Protein AF-A0A925M3K0-F1 (afdb_monomer)

Secondary structure (DSSP, 8-state):
--HHHHHHHHHHHHHTTS-SEEEEETTEEEEE-TT--EEEHHHHHHHS-HHHHHHHHHHHHHHHHHT-

pLDDT: mean 93.15, std 6.48, range [59.47, 98.06]

Radius of gyration: 12.85 Å; Cα contacts (8 Å, |Δi|>4): 61; chains: 1; bounding box: 35×28×32 Å

Solvent-accessible surface area (backbone atoms only — not comparable to full-atom values): 3975 Å² total; per-residue (Å²): 131,54,73,65,56,50,54,50,48,55,48,50,35,39,76,69,64,64,26,73,48,73,48,78,55,97,90,41,49,32,35,22,30,88,86,66,54,71,44,50,43,72,63,48,40,71,80,49,36,67,71,56,49,50,55,51,50,53,54,51,52,52,51,54,63,75,76,105

Mean predicted aligned error: 3.48 Å

Nearest PDB structures (foldseek):
  3gd3-assembly1_A  TM=7.597E-01  e=7.064E-01  Mus musculus
  4qdl-assembly1_C  TM=7.505E-01  e=2.252E+00  Escherichia coli K-12
  8ixw-assembly1_B  TM=3.744E-01  e=1.397E+00  Tilapia lake virus
  6fto-assembly1_C  TM=3.549E-01  e=3.167E+00  Schizosaccharomyces pombe
  2wv6-assembly2_F  TM=4.825E-01  e=4.454E+00  Citrobacter freundii

Structure (mmCIF, N/CA/C/O backbone):
data_AF-A0A925M3K0-F1
#
_entry.id   AF-A0A925M3K0-F1
#
loop_
_atom_site.group_PDB
_atom_site.id
_atom_site.type_symbol
_atom_site.label_atom_id
_atom_site.label_alt_id
_atom_site.label_comp_id
_atom_site.label_asym_id
_atom_site.label_entity_id
_atom_site.label_seq_id
_atom_site.pdbx_PDB_ins_code
_atom_site.Cartn_x
_atom_site.Cartn_y
_atom_site.Cartn_z
_atom_site.occupancy
_atom_site.B_iso_or_equiv
_atom_site.auth_seq_id
_atom_site.auth_comp_id
_atom_site.auth_asym_id
_atom_site.auth_atom_id
_atom_site.pdbx_PDB_model_num
ATOM 1 N N . MET A 1 1 ? -6.158 -12.962 0.505 1.00 77.12 1 MET A N 1
ATOM 2 C CA . MET A 1 1 ? -4.766 -12.488 0.612 1.00 77.12 1 MET A CA 1
ATOM 3 C C . MET A 1 1 ? -4.176 -13.028 1.897 1.00 77.12 1 MET A C 1
ATOM 5 O O . MET A 1 1 ? -4.773 -12.860 2.955 1.00 77.12 1 MET A O 1
ATOM 9 N N . THR A 1 2 ? -3.061 -13.733 1.790 1.00 90.75 2 THR A N 1
ATOM 10 C CA . THR A 1 2 ? -2.277 -14.248 2.913 1.00 90.75 2 THR A CA 1
ATOM 11 C C . THR A 1 2 ? -1.528 -13.113 3.620 1.00 90.75 2 THR A C 1
ATOM 13 O O . THR A 1 2 ? -1.349 -12.023 3.072 1.00 90.75 2 THR A O 1
ATOM 16 N N . GLN A 1 3 ? -1.049 -13.359 4.841 1.00 90.19 3 GLN A N 1
ATOM 17 C CA . GLN A 1 3 ? -0.235 -12.383 5.577 1.00 90.19 3 GLN A CA 1
ATOM 18 C C . GLN A 1 3 ? 1.075 -12.041 4.846 1.00 90.19 3 GLN A C 1
ATOM 20 O O . GLN A 1 3 ? 1.529 -10.895 4.895 1.00 90.19 3 GLN A O 1
ATOM 25 N N . LEU A 1 4 ? 1.670 -13.020 4.159 1.00 92.44 4 LEU A N 1
ATOM 26 C CA . LEU A 1 4 ? 2.888 -12.823 3.378 1.00 92.44 4 LEU A CA 1
ATOM 27 C C . LEU A 1 4 ? 2.638 -11.871 2.204 1.00 92.44 4 LEU A C 1
ATOM 29 O O . LEU A 1 4 ? 3.345 -10.875 2.069 1.00 92.44 4 LEU A O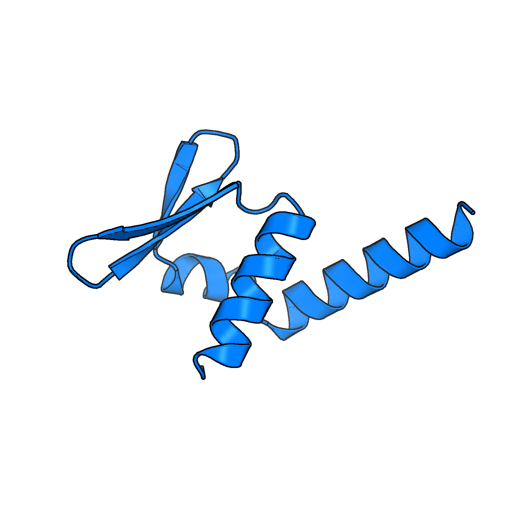 1
ATOM 33 N N . GLU A 1 5 ? 1.589 -12.128 1.419 1.00 90.62 5 GLU A N 1
ATOM 34 C CA . GLU A 1 5 ? 1.192 -11.264 0.299 1.00 90.62 5 GLU A CA 1
ATOM 35 C C . GLU A 1 5 ? 0.878 -9.841 0.771 1.00 90.62 5 GLU A C 1
ATOM 37 O O . GLU A 1 5 ? 1.331 -8.877 0.164 1.00 90.62 5 GLU A O 1
ATOM 42 N N .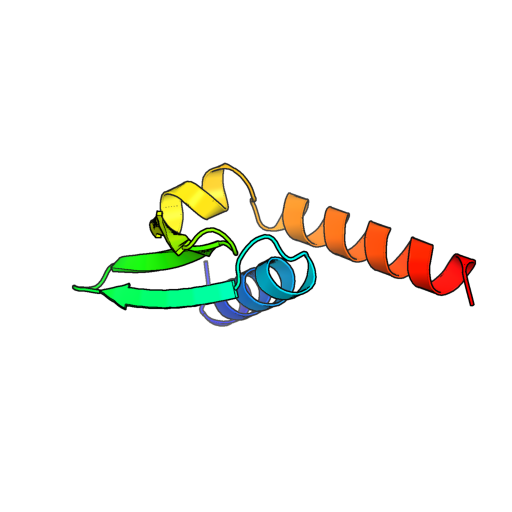 LEU A 1 6 ? 0.165 -9.690 1.894 1.00 93.19 6 LEU A N 1
ATOM 43 C CA . LEU A 1 6 ? -0.121 -8.375 2.471 1.00 93.19 6 LEU A CA 1
ATOM 44 C C . LEU A 1 6 ? 1.164 -7.617 2.822 1.00 93.19 6 LEU A C 1
ATOM 46 O O . LEU A 1 6 ? 1.311 -6.440 2.493 1.00 93.19 6 LEU A O 1
ATOM 50 N N . THR A 1 7 ? 2.099 -8.297 3.485 1.00 93.62 7 THR A N 1
ATOM 51 C CA . THR A 1 7 ? 3.385 -7.712 3.881 1.00 93.62 7 THR A CA 1
ATOM 52 C C . THR A 1 7 ? 4.181 -7.272 2.653 1.00 93.62 7 THR A C 1
ATOM 54 O O . THR A 1 7 ? 4.743 -6.176 2.640 1.00 93.62 7 THR A O 1
ATOM 57 N N . GLN A 1 8 ? 4.174 -8.087 1.599 1.00 93.62 8 GLN A N 1
ATOM 58 C CA . GLN A 1 8 ? 4.844 -7.789 0.339 1.00 93.62 8 GLN A CA 1
ATOM 59 C C . GLN A 1 8 ? 4.197 -6.608 -0.398 1.00 93.62 8 GLN A C 1
ATOM 61 O O . GLN A 1 8 ? 4.908 -5.687 -0.799 1.00 93.62 8 GLN A O 1
ATOM 66 N N . CYS A 1 9 ? 2.865 -6.557 -0.487 1.00 94.88 9 CYS A N 1
ATOM 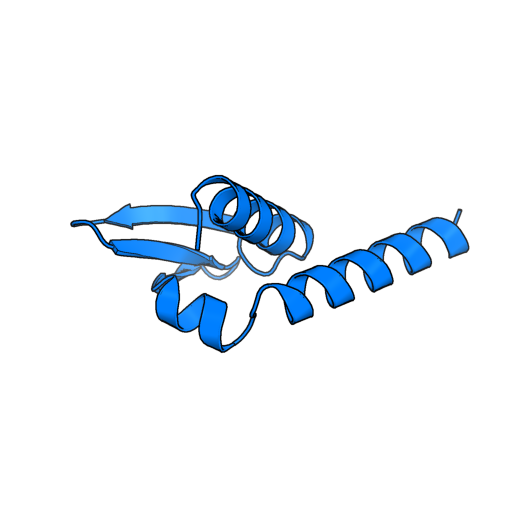67 C CA . CYS A 1 9 ? 2.148 -5.420 -1.067 1.00 94.88 9 CYS A CA 1
ATOM 68 C C . CYS A 1 9 ? 2.451 -4.116 -0.322 1.00 94.88 9 CYS A C 1
ATOM 70 O O . CYS A 1 9 ? 2.723 -3.096 -0.951 1.00 94.88 9 CYS A O 1
ATOM 72 N N . LEU A 1 10 ? 2.424 -4.135 1.016 1.00 95.81 10 LEU A N 1
ATOM 73 C CA . LEU A 1 10 ? 2.746 -2.961 1.832 1.00 95.81 10 LEU A CA 1
ATOM 74 C C . LEU A 1 10 ? 4.196 -2.512 1.636 1.00 95.81 10 LEU A C 1
ATOM 76 O O . LEU A 1 10 ? 4.464 -1.311 1.594 1.00 95.81 10 LEU A O 1
ATOM 80 N N . HIS A 1 11 ? 5.125 -3.462 1.509 1.00 95.50 11 HIS A N 1
ATOM 81 C CA . HIS A 1 11 ? 6.521 -3.164 1.220 1.00 95.50 11 HIS A CA 1
ATOM 82 C C . HIS A 1 11 ? 6.670 -2.489 -0.148 1.00 95.50 11 HIS A C 1
ATOM 84 O O . HIS A 1 11 ? 7.193 -1.380 -0.214 1.00 95.50 11 HIS A O 1
ATOM 90 N N . TRP A 1 12 ? 6.138 -3.085 -1.218 1.00 96.50 12 TRP A N 1
ATOM 91 C CA . TRP A 1 12 ? 6.216 -2.505 -2.561 1.00 96.50 12 TRP A CA 1
ATOM 92 C C . TRP A 1 12 ? 5.509 -1.162 -2.679 1.00 96.50 12 TRP A C 1
ATOM 94 O O . TRP A 1 12 ? 6.049 -0.249 -3.296 1.00 96.50 12 TRP A O 1
ATOM 104 N N . ALA A 1 13 ? 4.340 -1.002 -2.056 1.00 96.44 13 ALA A N 1
ATOM 105 C CA . ALA A 1 13 ? 3.633 0.273 -2.036 1.00 96.44 13 ALA A CA 1
ATOM 106 C C . ALA A 1 13 ? 4.480 1.387 -1.398 1.00 96.44 13 ALA A C 1
ATOM 108 O O . ALA A 1 13 ? 4.464 2.513 -1.891 1.00 96.44 13 ALA A O 1
ATOM 109 N N . LYS A 1 14 ? 5.252 1.078 -0.345 1.00 96.00 14 LYS A N 1
ATOM 110 C CA . LYS A 1 14 ? 6.219 2.019 0.240 1.00 96.00 14 LYS A CA 1
ATOM 111 C C . LYS A 1 14 ? 7.407 2.276 -0.679 1.00 96.00 14 LYS A C 1
ATOM 113 O O . LYS A 1 14 ? 7.795 3.422 -0.854 1.00 96.00 14 LYS A O 1
ATOM 118 N N . THR A 1 15 ? 7.979 1.233 -1.278 1.00 95.44 15 THR A N 1
ATOM 119 C CA . THR A 1 15 ? 9.113 1.366 -2.207 1.00 95.44 15 THR A CA 1
ATOM 120 C C . THR A 1 15 ? 8.767 2.229 -3.424 1.00 95.44 15 THR A C 1
ATOM 122 O O . THR A 1 15 ? 9.619 2.957 -3.919 1.00 95.44 15 THR A O 1
ATOM 125 N N . LEU A 1 16 ? 7.520 2.163 -3.892 1.00 95.19 16 LEU A N 1
ATOM 126 C CA . LEU A 1 16 ? 6.989 2.966 -4.996 1.00 95.19 16 LEU A CA 1
ATOM 127 C C . LEU A 1 16 ? 6.517 4.368 -4.569 1.00 95.19 16 LEU A C 1
ATOM 129 O O . LEU A 1 16 ? 5.921 5.064 -5.387 1.00 95.19 16 LEU A O 1
ATOM 133 N N . ASP A 1 17 ? 6.724 4.758 -3.307 1.00 95.19 17 ASP A N 1
ATOM 134 C CA . ASP A 1 17 ? 6.269 6.029 -2.719 1.00 95.19 17 ASP A CA 1
ATOM 135 C C . ASP A 1 17 ? 4.739 6.250 -2.779 1.00 95.19 17 ASP A C 1
ATOM 137 O O . ASP A 1 17 ? 4.228 7.355 -2.622 1.00 95.19 17 ASP A O 1
ATOM 141 N N . LEU A 1 18 ? 3.957 5.182 -2.975 1.00 95.94 18 LEU A N 1
ATOM 142 C CA . LEU A 1 18 ? 2.490 5.261 -3.012 1.00 95.94 18 LEU A CA 1
ATOM 143 C C . LEU A 1 18 ? 1.902 5.472 -1.613 1.00 95.94 18 LEU A C 1
ATOM 145 O O . LEU A 1 18 ? 0.838 6.078 -1.457 1.00 95.94 18 LEU A O 1
ATOM 149 N N . ILE A 1 19 ? 2.584 4.941 -0.597 1.00 97.25 19 ILE A N 1
ATOM 150 C CA . ILE A 1 19 ? 2.233 5.085 0.815 1.00 97.25 19 ILE A CA 1
ATOM 151 C C . ILE A 1 19 ? 3.499 5.356 1.631 1.00 97.25 19 ILE A C 1
ATOM 153 O O . ILE 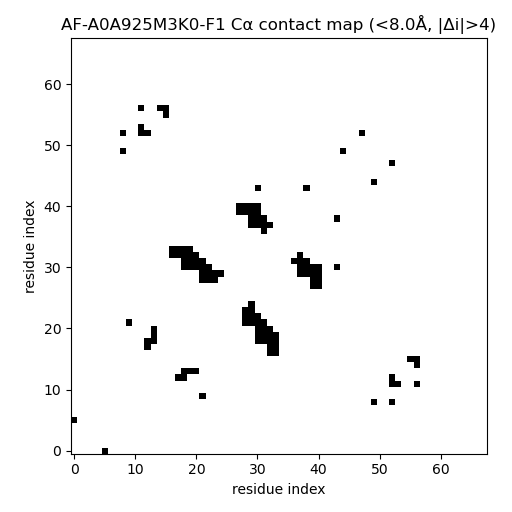A 1 19 ? 4.563 4.826 1.335 1.00 97.25 19 ILE A O 1
ATOM 157 N N . VAL A 1 20 ? 3.369 6.105 2.722 1.00 97.31 20 VAL A N 1
ATOM 158 C CA . VAL A 1 20 ? 4.450 6.336 3.696 1.00 97.31 20 VAL A CA 1
ATOM 159 C C . VAL A 1 20 ? 4.280 5.472 4.945 1.00 97.31 20 VAL A C 1
ATOM 161 O O . VAL A 1 20 ? 5.250 5.064 5.583 1.00 97.31 20 VAL A O 1
ATOM 164 N N . SER A 1 21 ? 3.038 5.137 5.309 1.00 96.56 21 SER A N 1
ATOM 165 C CA . SER A 1 21 ? 2.755 4.312 6.483 1.00 96.56 21 SER A CA 1
ATOM 166 C C . SER A 1 21 ? 1.434 3.556 6.370 1.00 96.56 21 SER A C 1
ATOM 168 O O . SER A 1 21 ? 0.596 3.835 5.511 1.00 96.56 21 SER A O 1
ATOM 170 N N . SER A 1 22 ? 1.260 2.581 7.258 1.00 96.56 22 SER A N 1
ATOM 171 C CA . SER A 1 22 ? 0.046 1.785 7.399 1.00 96.56 22 SER A CA 1
ATOM 172 C C . SER A 1 22 ? -0.248 1.553 8.879 1.00 96.56 22 SER A C 1
ATOM 174 O O . SER A 1 22 ? 0.680 1.355 9.666 1.00 96.56 22 SER A O 1
ATOM 176 N N . ARG A 1 23 ? -1.522 1.579 9.277 1.00 96.19 23 ARG A N 1
ATOM 177 C CA . ARG A 1 23 ? -1.947 1.405 10.674 1.00 96.19 23 ARG A CA 1
ATOM 178 C C . ARG A 1 23 ? -3.287 0.678 10.751 1.00 96.19 23 ARG A C 1
ATOM 180 O O . ARG A 1 23 ? -4.201 0.985 9.992 1.00 96.19 23 ARG A O 1
ATOM 187 N N . MET A 1 24 ? -3.412 -0.232 11.715 1.00 96.81 24 MET A N 1
ATOM 188 C CA . MET A 1 24 ? -4.693 -0.830 12.100 1.00 96.81 24 MET A CA 1
ATOM 189 C C . MET A 1 24 ? -5.478 0.132 12.999 1.00 96.81 24 MET A C 1
ATOM 191 O O . MET A 1 24 ? -4.952 0.597 14.009 1.00 96.81 24 MET A O 1
ATOM 195 N N . ILE A 1 25 ? -6.728 0.427 12.644 1.00 96.38 25 ILE A N 1
ATOM 196 C CA . ILE A 1 25 ? -7.649 1.255 13.435 1.00 96.38 25 ILE A CA 1
ATOM 197 C C . ILE A 1 25 ? -8.994 0.534 13.477 1.00 96.38 25 ILE A C 1
ATOM 199 O O . ILE A 1 25 ? -9.597 0.311 12.431 1.00 96.38 25 ILE A O 1
ATOM 203 N N . ASN A 1 26 ? -9.459 0.156 14.672 1.00 95.38 26 ASN A N 1
ATOM 204 C CA . ASN A 1 26 ? -10.726 -0.564 14.874 1.00 95.38 26 ASN A CA 1
ATOM 205 C C . ASN A 1 26 ? -10.891 -1.796 13.959 1.00 95.38 26 ASN A C 1
ATOM 207 O O . ASN A 1 26 ? -11.957 -2.024 13.399 1.00 95.38 26 ASN A O 1
ATOM 211 N N . GLY A 1 27 ? -9.815 -2.568 13.763 1.00 93.94 27 GLY A N 1
ATOM 212 C CA . GLY A 1 27 ? -9.828 -3.772 12.921 1.00 93.94 27 GLY A CA 1
ATOM 213 C C . GLY A 1 27 ? -9.700 -3.523 11.413 1.00 93.94 27 GLY A C 1
ATOM 214 O O . GLY A 1 27 ? -9.569 -4.482 10.663 1.00 93.94 27 GLY A O 1
ATOM 215 N N . VAL A 1 28 ? -9.658 -2.266 10.964 1.00 95.88 28 VAL A N 1
ATOM 216 C CA . VAL A 1 28 ? -9.459 -1.909 9.552 1.00 95.88 28 VAL A CA 1
ATOM 217 C C . VAL A 1 28 ? -8.024 -1.444 9.330 1.00 95.88 28 VAL A C 1
ATOM 219 O O . VAL A 1 28 ? -7.508 -0.596 10.064 1.00 95.88 28 VAL A O 1
ATOM 222 N N . LEU A 1 29 ? -7.373 -1.981 8.298 1.00 96.94 29 LEU A N 1
ATOM 223 C CA . LEU A 1 29 ? -6.060 -1.516 7.866 1.00 96.94 29 LEU A CA 1
ATO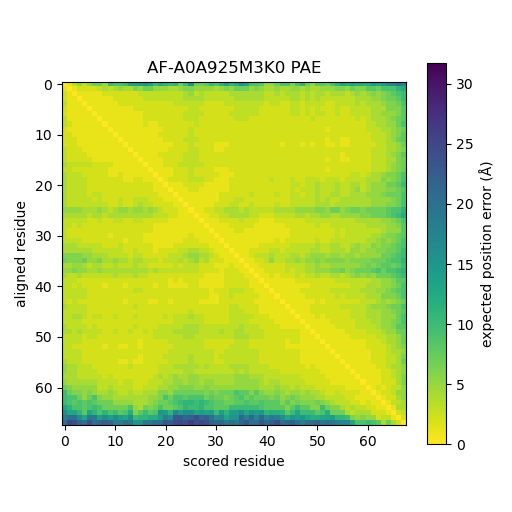M 224 C C . LEU A 1 29 ? -6.217 -0.234 7.044 1.00 96.94 29 LEU A C 1
ATOM 226 O O . LEU A 1 29 ? -6.867 -0.231 6.001 1.00 96.94 29 LEU A O 1
ATOM 230 N N . TYR A 1 30 ? -5.590 0.846 7.494 1.00 98.06 30 TYR A N 1
ATOM 231 C CA . TYR A 1 30 ? -5.481 2.097 6.750 1.00 98.06 30 TYR A CA 1
ATOM 232 C C . TYR A 1 30 ? -4.062 2.290 6.237 1.00 98.06 30 TYR A C 1
ATOM 234 O O . TYR A 1 30 ? -3.094 1.968 6.929 1.00 98.06 30 TYR A O 1
ATOM 242 N N . VAL A 1 31 ? -3.945 2.881 5.052 1.00 97.75 31 VAL A N 1
ATOM 243 C CA . VAL A 1 31 ? -2.681 3.359 4.489 1.00 97.75 31 VAL A CA 1
ATOM 244 C C . VAL A 1 31 ? -2.710 4.870 4.327 1.00 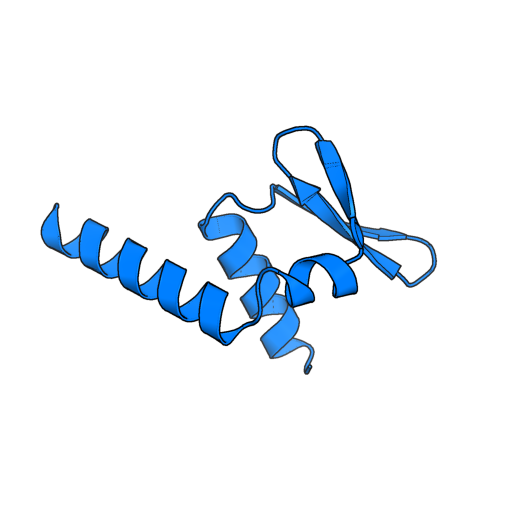97.75 31 VAL A C 1
ATOM 246 O O . VAL A 1 31 ? -3.771 5.456 4.105 1.00 97.75 31 VAL A O 1
ATOM 249 N N . TYR A 1 32 ? -1.541 5.486 4.455 1.00 97.81 32 TYR A N 1
ATOM 250 C CA . TYR A 1 32 ? -1.347 6.930 4.407 1.00 97.81 32 TYR A CA 1
ATOM 251 C C . TYR A 1 32 ? -0.353 7.254 3.303 1.00 97.81 32 TYR A C 1
ATOM 253 O O . TYR A 1 32 ? 0.703 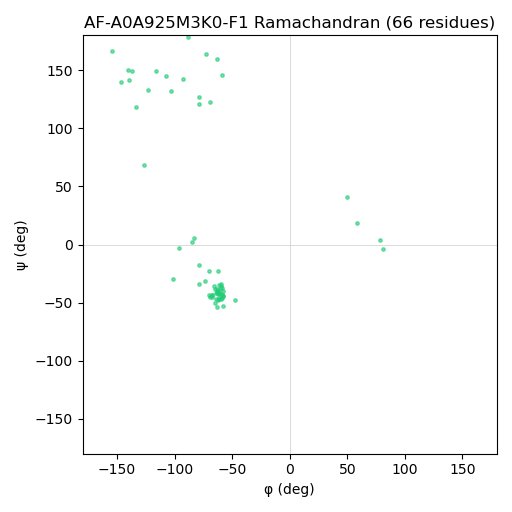6.624 3.246 1.00 97.81 32 TYR A O 1
ATOM 261 N N . ASN A 1 33 ? -0.663 8.228 2.455 1.00 96.31 33 ASN A N 1
ATOM 262 C CA . ASN A 1 33 ? 0.280 8.754 1.467 1.00 96.31 33 ASN A CA 1
ATOM 263 C C . ASN A 1 33 ? 1.123 9.908 2.051 1.00 96.31 33 ASN A C 1
ATOM 265 O O . ASN A 1 33 ? 0.935 10.314 3.201 1.00 96.31 33 ASN A O 1
ATOM 269 N N . ALA A 1 34 ? 2.037 10.453 1.246 1.00 94.56 34 ALA A N 1
ATOM 270 C CA . ALA A 1 34 ? 2.918 11.551 1.650 1.00 94.56 34 ALA A CA 1
ATOM 271 C C . ALA A 1 34 ? 2.176 12.850 2.021 1.00 94.56 34 ALA A C 1
ATOM 273 O O . ALA A 1 34 ? 2.694 13.648 2.797 1.00 94.56 34 ALA A O 1
ATOM 274 N N . THR A 1 35 ? 0.947 13.054 1.530 1.00 95.44 35 THR A N 1
ATOM 275 C CA . THR A 1 35 ? 0.117 14.220 1.885 1.00 95.44 35 THR A CA 1
ATOM 276 C C . THR A 1 35 ? -0.675 14.022 3.182 1.00 95.44 35 THR A C 1
ATOM 278 O O . THR A 1 35 ? -1.442 14.897 3.578 1.00 95.44 35 THR A O 1
ATOM 281 N N . GLY A 1 36 ? -0.509 12.879 3.860 1.00 93.06 36 GLY A N 1
ATOM 282 C CA . GLY A 1 36 ? -1.232 12.536 5.086 1.00 93.06 36 GLY A CA 1
ATOM 283 C C . GLY A 1 36 ? -2.662 12.043 4.847 1.00 93.06 36 GLY A C 1
ATOM 284 O O . GLY A 1 36 ? -3.383 11.756 5.806 1.00 93.06 36 GLY A O 1
ATOM 285 N N . GLN A 1 37 ? -3.084 11.897 3.588 1.00 95.12 37 GLN A N 1
ATOM 286 C CA . GLN A 1 37 ? -4.389 11.347 3.256 1.00 95.12 37 GLN A C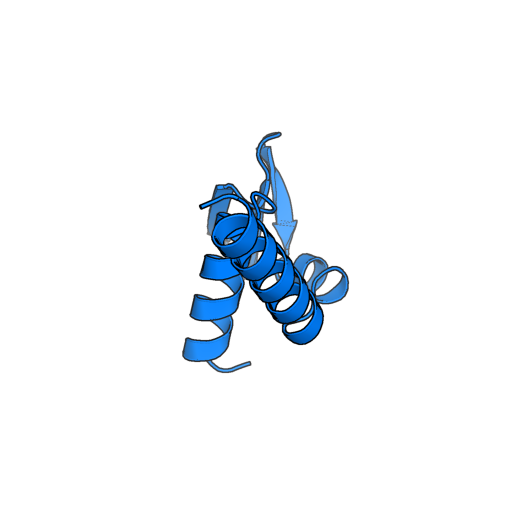A 1
ATOM 287 C C . GLN A 1 37 ? -4.420 9.861 3.612 1.00 95.12 37 GLN A C 1
ATOM 289 O O . GLN A 1 37 ? -3.621 9.064 3.115 1.00 95.12 37 GLN A O 1
ATOM 294 N N . LYS A 1 38 ? -5.380 9.488 4.463 1.00 95.69 38 LYS A N 1
ATOM 295 C CA . LYS A 1 38 ? -5.641 8.092 4.814 1.00 95.69 38 LYS A CA 1
ATOM 296 C C . LYS A 1 38 ? -6.702 7.492 3.901 1.00 95.69 38 LYS A C 1
ATOM 298 O O . LYS A 1 38 ? -7.708 8.139 3.610 1.00 95.69 38 LYS A O 1
ATOM 303 N N . ARG A 1 39 ? -6.532 6.227 3.530 1.00 96.75 39 ARG A N 1
ATOM 304 C CA . ARG A 1 39 ? -7.568 5.429 2.860 1.00 96.75 39 ARG A CA 1
ATOM 305 C C . ARG A 1 39 ? -7.576 3.986 3.373 1.00 96.75 39 ARG A C 1
ATOM 307 O O . ARG A 1 39 ? -6.519 3.503 3.784 1.00 96.75 39 ARG A O 1
ATOM 314 N N . PRO A 1 40 ? -8.735 3.303 3.376 1.00 97.38 40 PRO A N 1
ATOM 315 C CA . PRO A 1 40 ? -8.799 1.881 3.699 1.00 97.38 40 PRO A CA 1
ATOM 316 C C . PRO A 1 40 ? -7.939 1.053 2.740 1.00 97.38 40 PRO A C 1
ATOM 318 O O . PRO A 1 40 ? -7.837 1.383 1.554 1.00 97.38 40 PRO A O 1
ATOM 321 N N . TRP A 1 41 ? -7.350 -0.026 3.252 1.00 95.75 41 TRP A N 1
ATOM 322 C CA . TRP A 1 41 ? -6.545 -0.960 2.471 1.00 95.75 41 TRP A CA 1
ATOM 323 C C . TRP A 1 41 ? -7.327 -1.576 1.313 1.00 95.75 41 TRP A C 1
ATOM 325 O O . TRP A 1 41 ? -6.820 -1.586 0.197 1.00 95.75 41 TRP A O 1
ATOM 335 N N . ASP A 1 42 ? -8.571 -2.001 1.545 1.00 95.25 42 ASP A N 1
ATOM 336 C CA . ASP A 1 42 ? -9.426 -2.580 0.501 1.00 95.25 42 ASP A CA 1
ATOM 337 C C . ASP A 1 42 ? -9.634 -1.618 -0.673 1.00 95.25 42 ASP A C 1
ATOM 339 O O . ASP A 1 42 ? -9.539 -2.003 -1.836 1.00 95.25 42 ASP A O 1
ATOM 343 N N . ASN A 1 43 ? -9.806 -0.327 -0.382 1.00 96.56 43 ASN A N 1
ATOM 344 C CA . ASN A 1 43 ? -9.881 0.677 -1.435 1.00 96.56 43 ASN A CA 1
ATOM 345 C C . ASN A 1 43 ? -8.526 0.820 -2.132 1.00 96.56 43 ASN A C 1
ATOM 347 O O . ASN A 1 43 ? -8.484 0.997 -3.342 1.00 96.56 43 ASN A O 1
ATOM 351 N N . PHE A 1 44 ? -7.414 0.848 -1.390 1.00 95.88 44 PHE A N 1
ATOM 352 C CA . PHE A 1 44 ? -6.076 1.000 -1.976 1.00 95.88 44 PHE A CA 1
ATOM 353 C C . PHE A 1 44 ? -5.730 -0.149 -2.926 1.00 95.88 44 PHE A C 1
ATOM 355 O O . PHE A 1 44 ? -5.296 0.108 -4.046 1.00 95.88 44 PHE A O 1
ATOM 362 N N . ILE A 1 45 ? -5.965 -1.394 -2.512 1.00 94.38 45 ILE A N 1
ATOM 363 C CA . ILE A 1 45 ? -5.643 -2.575 -3.316 1.00 94.38 45 ILE A CA 1
ATOM 364 C C . ILE A 1 45 ? -6.561 -2.716 -4.541 1.00 94.38 45 ILE A C 1
ATOM 366 O O . ILE A 1 45 ? -6.151 -3.309 -5.531 1.00 94.38 45 ILE A O 1
ATOM 370 N N . ALA A 1 46 ? -7.761 -2.123 -4.525 1.00 94.94 46 ALA A N 1
ATOM 371 C CA . ALA A 1 46 ? -8.609 -2.039 -5.715 1.00 94.94 46 ALA A CA 1
ATOM 372 C C . ALA A 1 46 ? -7.983 -1.166 -6.824 1.00 94.94 46 ALA A C 1
ATOM 374 O O . ALA A 1 46 ? -8.050 -1.525 -7.997 1.00 94.94 46 ALA A O 1
ATOM 375 N N . ASP A 1 47 ? -7.324 -0.057 -6.464 1.00 93.94 47 ASP A N 1
ATOM 376 C CA . ASP A 1 47 ? -6.595 0.790 -7.426 1.00 93.94 47 ASP A CA 1
ATOM 377 C C . ASP A 1 47 ? -5.223 0.202 -7.800 1.00 93.94 47 ASP A C 1
ATOM 379 O O . ASP A 1 47 ? -4.743 0.352 -8.933 1.00 93.94 47 ASP A O 1
ATOM 383 N N . TYR A 1 48 ? -4.580 -0.456 -6.834 1.00 94.38 48 TYR A N 1
ATOM 384 C CA . TYR A 1 48 ? -3.227 -0.997 -6.930 1.00 94.38 48 TYR A CA 1
ATOM 385 C C . TYR A 1 48 ? -3.198 -2.485 -6.563 1.00 94.38 48 TYR A C 1
ATOM 387 O O . TYR A 1 48 ? -2.628 -2.845 -5.531 1.00 94.38 48 TYR A O 1
ATOM 395 N N . PRO A 1 49 ? -3.791 -3.368 -7.388 1.00 93.12 49 PRO A N 1
ATOM 396 C CA . PRO A 1 49 ? -3.741 -4.802 -7.134 1.00 93.12 49 PRO A CA 1
ATOM 397 C C . PRO A 1 49 ? -2.297 -5.319 -7.182 1.00 93.12 49 PRO A C 1
ATOM 399 O O . PRO A 1 49 ? -1.420 -4.693 -7.785 1.00 93.12 49 PRO A O 1
ATOM 402 N N . LEU A 1 50 ? -2.056 -6.483 -6.570 1.00 90.75 50 LEU A N 1
ATOM 403 C CA . LEU A 1 50 ? -0.731 -7.111 -6.449 1.00 90.75 50 LEU A CA 1
ATOM 404 C C . LEU A 1 50 ? 0.034 -7.137 -7.783 1.00 90.75 50 LEU A C 1
ATOM 406 O O . LEU A 1 50 ? 1.185 -6.716 -7.838 1.00 90.75 50 LEU A O 1
ATOM 410 N N . GLU A 1 51 ? -0.621 -7.566 -8.863 1.00 92.38 51 GLU A N 1
ATOM 411 C CA . GLU A 1 51 ? -0.026 -7.663 -10.204 1.00 92.38 51 GLU A CA 1
ATOM 412 C C . GLU A 1 51 ? 0.453 -6.303 -10.730 1.00 92.38 51 GLU A C 1
ATOM 414 O O . GLU A 1 51 ? 1.521 -6.192 -11.336 1.00 92.38 51 GLU A O 1
ATOM 419 N N . ARG A 1 52 ? -0.306 -5.237 -10.448 1.00 94.94 52 ARG A N 1
ATOM 420 C CA . ARG A 1 52 ? 0.056 -3.871 -10.834 1.00 94.94 52 ARG A CA 1
ATOM 421 C C . ARG A 1 52 ? 1.249 -3.371 -10.025 1.00 94.94 52 ARG A C 1
ATOM 423 O O . ARG A 1 52 ? 2.156 -2.774 -10.603 1.00 94.94 52 ARG A O 1
ATOM 430 N N . LEU A 1 53 ? 1.260 -3.617 -8.714 1.00 95.56 53 LEU A N 1
ATOM 431 C CA . LEU A 1 53 ? 2.384 -3.261 -7.843 1.00 95.56 53 LEU A CA 1
ATOM 432 C C . LEU A 1 53 ? 3.667 -3.983 -8.273 1.00 95.56 53 LEU A C 1
ATOM 434 O O . LEU A 1 53 ? 4.707 -3.340 -8.409 1.00 95.56 53 LEU A O 1
ATOM 438 N N . GLN A 1 54 ? 3.574 -5.283 -8.562 1.00 94.25 54 GLN A N 1
ATOM 439 C CA . GLN A 1 54 ? 4.683 -6.091 -9.069 1.00 94.25 54 GLN A CA 1
ATOM 440 C C . GLN A 1 54 ? 5.241 -5.504 -10.374 1.00 94.25 54 GLN A C 1
ATOM 442 O O . GLN A 1 54 ? 6.423 -5.170 -10.441 1.00 94.25 54 GLN A O 1
ATOM 447 N N . ALA A 1 55 ? 4.386 -5.254 -11.372 1.00 96.00 55 ALA A N 1
ATOM 448 C CA . ALA A 1 55 ? 4.813 -4.683 -12.651 1.00 96.00 55 ALA A CA 1
ATOM 449 C C . ALA A 1 55 ? 5.487 -3.302 -12.504 1.00 96.00 55 ALA A C 1
ATOM 451 O O . ALA A 1 55 ? 6.434 -2.977 -13.228 1.00 96.00 55 ALA A O 1
ATOM 452 N N . MET A 1 56 ? 5.021 -2.473 -11.563 1.00 96.69 56 MET A N 1
ATOM 453 C CA . MET A 1 56 ? 5.639 -1.176 -11.265 1.00 96.69 56 MET A CA 1
ATOM 454 C C . MET A 1 56 ? 7.032 -1.332 -10.644 1.00 96.69 56 MET A C 1
ATOM 456 O O . MET A 1 56 ? 7.956 -0.623 -11.054 1.00 96.69 56 MET A O 1
ATOM 460 N N . ILE A 1 57 ? 7.199 -2.265 -9.700 1.00 95.31 57 ILE A N 1
ATOM 461 C CA . ILE A 1 57 ? 8.499 -2.583 -9.096 1.00 95.31 57 ILE A CA 1
ATOM 462 C C . ILE A 1 57 ? 9.471 -3.109 -10.149 1.00 95.31 57 ILE A C 1
ATOM 464 O O . ILE A 1 57 ? 10.589 -2.603 -10.230 1.00 95.31 57 ILE A O 1
ATOM 468 N N . ASP A 1 58 ? 9.055 -4.056 -10.992 1.00 95.19 58 ASP A N 1
ATOM 469 C CA . ASP A 1 58 ? 9.909 -4.606 -12.050 1.00 95.19 58 ASP A CA 1
ATOM 470 C C . ASP A 1 58 ? 10.401 -3.510 -12.997 1.00 95.19 58 ASP A C 1
ATOM 472 O O . ASP A 1 58 ? 11.594 -3.416 -13.296 1.00 95.19 58 ASP A O 1
ATOM 476 N N . ARG A 1 59 ? 9.507 -2.600 -13.403 1.00 94.56 59 ARG A N 1
ATOM 477 C CA . ARG A 1 59 ? 9.871 -1.456 -14.246 1.00 94.56 59 ARG A CA 1
ATOM 478 C C . ARG A 1 59 ? 10.847 -0.506 -13.551 1.00 94.56 59 ARG A C 1
ATOM 480 O O . ARG A 1 59 ? 11.755 0.014 -14.202 1.00 94.56 59 ARG A O 1
ATOM 487 N N . MET A 1 60 ? 10.667 -0.253 -12.255 1.00 93.56 60 MET A N 1
ATOM 488 C CA . MET A 1 60 ? 11.590 0.568 -11.467 1.00 93.56 60 MET A CA 1
ATOM 489 C C . MET A 1 60 ? 12.974 -0.090 -11.389 1.00 93.56 60 MET A C 1
ATOM 491 O O . MET A 1 60 ? 13.979 0.562 -11.659 1.00 93.56 60 MET A O 1
ATOM 495 N N . GLN A 1 61 ? 13.025 -1.389 -11.096 1.00 90.69 61 GLN A N 1
ATOM 496 C CA . GLN A 1 61 ? 14.265 -2.162 -11.011 1.00 90.69 61 GLN A CA 1
ATOM 497 C C . GLN A 1 61 ? 14.999 -2.226 -12.356 1.00 90.69 61 GLN A C 1
ATOM 499 O O . GLN A 1 61 ? 16.213 -2.045 -12.398 1.00 90.69 61 GLN A O 1
ATOM 504 N N . MET A 1 62 ? 14.284 -2.412 -13.470 1.00 91.69 62 MET A N 1
ATOM 505 C CA . MET A 1 62 ? 14.885 -2.357 -14.809 1.00 91.69 62 MET A CA 1
ATOM 506 C C . MET A 1 62 ? 15.514 -0.992 -15.100 1.00 91.69 62 MET A C 1
ATOM 508 O O . MET A 1 62 ? 16.622 -0.932 -15.626 1.00 91.69 62 MET A O 1
ATOM 512 N N . ARG A 1 63 ? 14.841 0.105 -14.731 1.00 89.00 63 ARG A N 1
ATOM 513 C CA . ARG A 1 63 ? 15.385 1.462 -14.900 1.00 89.00 63 ARG A CA 1
ATOM 514 C C . ARG A 1 63 ? 16.638 1.693 -14.063 1.00 89.00 63 ARG A C 1
ATOM 516 O O . ARG A 1 63 ? 17.586 2.272 -14.575 1.00 89.00 63 ARG A O 1
ATOM 523 N N . LEU A 1 64 ? 16.655 1.221 -12.816 1.00 85.19 64 LEU A N 1
ATOM 524 C CA . LEU A 1 64 ? 17.833 1.313 -11.948 1.00 85.19 64 LEU A CA 1
ATOM 525 C C . LEU A 1 64 ? 19.021 0.535 -12.524 1.00 85.19 64 LEU A C 1
ATOM 527 O O . LEU A 1 64 ? 20.131 1.049 -12.533 1.00 85.19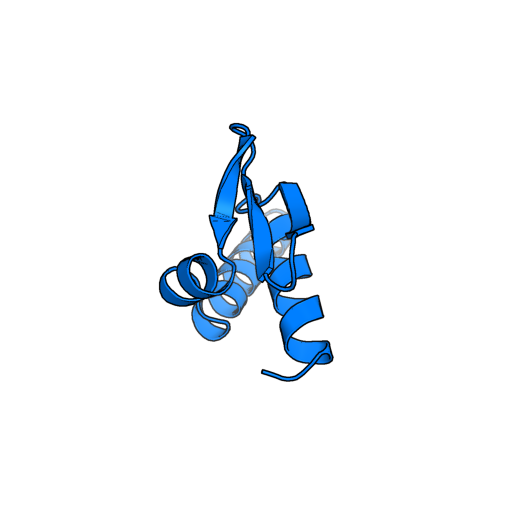 64 LEU A O 1
ATOM 531 N N . LYS A 1 65 ? 18.783 -0.667 -13.065 1.00 82.88 65 LYS A N 1
ATOM 532 C CA . LYS A 1 65 ? 19.828 -1.468 -13.722 1.00 82.88 65 LYS A CA 1
ATOM 533 C C . LYS A 1 65 ? 20.363 -0.824 -15.001 1.00 82.88 65 LYS A C 1
ATOM 535 O O . LYS A 1 65 ? 21.540 -0.966 -15.280 1.00 82.88 65 LYS A O 1
ATOM 540 N N . ALA A 1 66 ? 19.515 -0.149 -15.775 1.00 78.00 66 ALA A N 1
ATOM 541 C CA . ALA A 1 66 ? 19.919 0.518 -17.015 1.00 78.00 66 ALA A CA 1
ATOM 542 C C . ALA A 1 66 ? 20.628 1.868 -16.790 1.00 78.00 66 ALA A C 1
ATOM 544 O O . ALA A 1 66 ? 21.250 2.386 -17.712 1.00 78.00 66 ALA A O 1
ATOM 545 N N . ALA A 1 67 ? 20.488 2.456 -15.599 1.00 68.12 67 ALA A N 1
ATOM 546 C CA . ALA A 1 67 ? 21.140 3.705 -15.200 1.00 68.12 67 ALA A CA 1
ATOM 547 C C . ALA A 1 67 ? 22.443 3.487 -14.402 1.00 68.12 67 ALA A C 1
ATOM 549 O O . ALA A 1 67 ? 23.086 4.467 -14.027 1.00 68.12 67 ALA A O 1
ATOM 550 N N . SER A 1 68 ? 22.791 2.226 -14.123 1.00 59.47 68 SER A N 1
ATOM 551 C CA . SER A 1 68 ? 24.039 1.788 -13.486 1.00 59.47 68 SER A CA 1
ATOM 552 C C . SER A 1 68 ? 25.040 1.297 -14.522 1.00 59.47 68 SER A C 1
ATOM 554 O O . SER A 1 68 ? 26.231 1.269 -14.142 1.00 59.47 68 SER A O 1
#

Foldseek 3Di:
DDPVLVVVLVVLCVVLQVFVDWDDDPNWIWTAHPVRDIDTPVVVCVVVPSVNSVVSVVVVVVVVVVVD

Sequence (68 aa):
MTQLELTQCLHWAKTLDLIVSSRMINGVLYVYNATGQKRPWDNFIADYPLERLQAMIDRMQMRLKAAS